Protein AF-A0A0W8C2K3-F1 (afdb_monomer_lite)

Secondary structure (DSSP, 8-state):
-PPTT--------TT-EEEE-SSS-SSS-EEEEEEETTEEEEEEE-----SS---TT--SHHHHHHHH------S-EEEEETTS--EEE-STT-TTEE-STT-TT--EEEETT-S-EEEEESTT-------S-----------------

Sequence (149 aa):
MINPGCSTTRHLEEGFSGMFRNGWNPQATLAEFAVSWGFLWYDISIIPTSPQSGPGNCLSLEDCKKHTGGVGFNTPIQIAPSGCTTITCLVDGCVDAYQYPTDDWKTHACPDTTPNVDVTFCPGGSSVVETPAPTKPKCPRRCTASLRS

Foldseek 3Di:
DAPPPGDDDDDADEADWDWDFDDDDPQEWTWTWHHYDQKIKTAIALQFAEPVGGQPQQDFLVSSCVVHVGGSYDWWKWKDFPPDDIATDHDRPDPLYHSGDPPPPNMDIDGPVGPDIDMDTRPPHPPDPDDDDDDDPPRPPPDDDDDDD

InterPro domains:
  IPR001938 Thaumatin family [PS51367] (72-123)
  IPR001938 Thaumatin family [SM00205] (1-123)
  IPR037176 Osmotin/thaumatin-like superfamily [G3DSA:2.60.110.10] (4-123)
  IPR037176 Osmotin/thaumatin-like superfamily [SSF49870] (56-124)

Organism: Phytophthora nicotianae (NCBI:txid4792)

Radius of gyration: 17.06 Å; chains: 1; bounding box: 47×35×44 Å

pLDDT: mean 85.58, std 19.48, range [33.16, 98.62]

Structure (mmCIF, N/CA/C/O backbone):
data_AF-A0A0W8C2K3-F1
#
_entry.id   AF-A0A0W8C2K3-F1
#
loop_
_atom_site.group_PDB
_atom_site.id
_atom_site.type_symbol
_atom_site.label_atom_id
_atom_site.label_alt_id
_atom_site.label_comp_id
_atom_site.label_asym_id
_atom_site.label_entity_id
_atom_site.label_seq_id
_atom_site.pdbx_PDB_ins_code
_atom_site.Cartn_x
_atom_site.Cartn_y
_atom_site.Cartn_z
_atom_site.occupancy
_atom_site.B_iso_or_equiv
_atom_site.auth_seq_id
_atom_site.auth_comp_id
_atom_site.auth_asym_id
_atom_site.auth_atom_id
_atom_site.pdbx_PDB_model_num
ATOM 1 N N . MET A 1 1 ? -7.022 13.816 -8.070 1.00 66.62 1 MET A N 1
ATOM 2 C CA . MET A 1 1 ? -8.055 12.772 -8.227 1.00 66.62 1 MET A CA 1
ATOM 3 C C . MET A 1 1 ? -8.054 12.285 -9.661 1.00 66.62 1 MET A C 1
ATOM 5 O O . MET A 1 1 ? -7.822 13.091 -10.555 1.00 66.62 1 MET A O 1
ATOM 9 N N . ILE A 1 2 ? -8.271 10.988 -9.854 1.00 82.12 2 ILE A N 1
ATOM 10 C CA . ILE A 1 2 ? -8.447 10.353 -11.162 1.00 82.12 2 ILE A CA 1
ATOM 11 C C . ILE A 1 2 ? -9.957 10.174 -11.348 1.00 82.12 2 ILE A C 1
ATOM 13 O O . ILE A 1 2 ? -10.630 9.743 -10.415 1.00 82.12 2 ILE A O 1
ATOM 17 N N . ASN A 1 3 ? -10.507 10.550 -12.503 1.00 86.38 3 ASN A N 1
ATOM 18 C CA . ASN A 1 3 ? -11.934 10.341 -12.768 1.00 86.38 3 ASN A CA 1
ATOM 19 C C . ASN A 1 3 ? -12.230 8.841 -12.963 1.00 86.38 3 ASN A C 1
ATOM 21 O O . ASN A 1 3 ? -11.344 8.116 -13.420 1.00 86.38 3 ASN A O 1
ATOM 25 N N . PRO A 1 4 ? -13.459 8.366 -12.686 1.00 86.69 4 PRO A N 1
ATOM 26 C CA . PRO A 1 4 ? -13.838 6.980 -12.952 1.00 86.69 4 PRO A CA 1
ATOM 27 C C . PRO A 1 4 ? -13.497 6.552 -14.387 1.00 86.69 4 PRO A C 1
ATOM 29 O O . PRO A 1 4 ? -13.784 7.274 -15.343 1.00 86.69 4 PRO A O 1
ATOM 32 N N . GLY A 1 5 ? -12.854 5.391 -14.534 1.00 87.19 5 GLY A N 1
ATOM 33 C CA . GLY A 1 5 ? -12.410 4.858 -15.828 1.00 87.19 5 GLY A CA 1
ATOM 34 C C . GLY A 1 5 ? -11.167 5.527 -16.433 1.00 87.19 5 GLY A C 1
ATOM 35 O O . GLY A 1 5 ? -10.743 5.134 -17.518 1.00 87.19 5 GLY A O 1
ATOM 36 N N . CYS A 1 6 ? -10.571 6.520 -15.768 1.00 88.88 6 CYS A N 1
ATOM 37 C CA . CYS A 1 6 ? -9.272 7.077 -16.140 1.00 88.88 6 CYS A CA 1
ATOM 38 C C . CYS A 1 6 ? -8.132 6.384 -15.377 1.00 88.88 6 CYS A C 1
ATOM 40 O O . CYS A 1 6 ? -8.342 5.756 -14.342 1.00 88.88 6 CYS A O 1
ATOM 42 N N . SER A 1 7 ? -6.905 6.582 -15.854 1.00 92.06 7 SER A N 1
ATOM 43 C CA . SER A 1 7 ? -5.674 6.187 -15.171 1.00 92.06 7 SER A CA 1
ATOM 44 C C . SER A 1 7 ? -4.671 7.343 -15.148 1.00 92.06 7 SER A C 1
ATOM 46 O O . SER A 1 7 ? -4.811 8.338 -15.863 1.00 92.06 7 SER A O 1
ATOM 48 N N . THR A 1 8 ? -3.656 7.219 -14.298 1.00 93.69 8 THR A N 1
ATOM 49 C CA . THR A 1 8 ? -2.453 8.057 -14.313 1.00 93.69 8 THR A CA 1
ATOM 50 C C . THR A 1 8 ? -1.249 7.168 -14.046 1.00 93.69 8 THR A C 1
ATOM 52 O O . THR A 1 8 ? -1.382 6.140 -13.390 1.00 93.69 8 THR A O 1
ATOM 55 N N . THR A 1 9 ? -0.073 7.601 -14.484 1.00 94.44 9 THR A N 1
ATOM 56 C CA . THR A 1 9 ? 1.191 6.916 -14.195 1.00 94.44 9 THR A CA 1
ATOM 57 C C . THR A 1 9 ? 2.058 7.791 -13.299 1.00 94.44 9 THR A C 1
ATOM 59 O O . THR A 1 9 ? 2.048 9.022 -13.414 1.00 94.44 9 THR A O 1
ATOM 62 N N . ARG A 1 10 ? 2.789 7.154 -12.385 1.00 93.38 10 ARG A N 1
ATOM 63 C CA . ARG A 1 10 ? 3.823 7.763 -11.545 1.00 93.38 10 ARG A CA 1
ATOM 64 C C . ARG A 1 10 ? 5.085 6.919 -11.660 1.00 93.38 10 ARG A C 1
ATOM 66 O O . ARG A 1 10 ? 4.984 5.707 -11.811 1.00 93.38 10 ARG A O 1
ATOM 73 N N . HIS A 1 11 ? 6.240 7.570 -11.609 1.00 94.50 11 HIS A N 1
ATOM 74 C CA . HIS A 1 11 ? 7.524 6.893 -11.477 1.00 94.50 11 HIS A CA 1
ATOM 75 C C . HIS A 1 11 ? 7.926 6.948 -10.003 1.00 94.50 11 HIS A C 1
ATOM 77 O O . HIS A 1 11 ? 7.856 8.025 -9.408 1.00 94.50 11 HIS A O 1
ATOM 83 N N . LEU A 1 12 ? 8.246 5.793 -9.419 1.00 94.56 12 LEU A N 1
ATOM 84 C CA . LEU A 1 12 ? 8.733 5.674 -8.047 1.00 94.56 12 LEU A CA 1
ATOM 85 C C . LEU A 1 12 ? 10.221 5.342 -8.134 1.00 94.56 12 LEU A C 1
ATOM 87 O O . LEU A 1 12 ? 10.582 4.351 -8.762 1.00 94.56 12 LEU A O 1
ATOM 91 N N . GLU A 1 13 ? 11.060 6.191 -7.558 1.00 94.94 13 GLU A N 1
ATOM 92 C CA . GLU A 1 13 ? 12.518 6.036 -7.553 1.00 94.94 13 GLU A CA 1
ATOM 93 C C . GLU A 1 13 ? 12.991 5.546 -6.179 1.00 94.94 13 GLU A C 1
ATOM 95 O O . GLU A 1 13 ? 12.247 5.643 -5.201 1.00 94.94 13 GLU A O 1
ATOM 100 N N . GLU A 1 14 ? 14.230 5.050 -6.097 1.00 96.94 14 GLU A N 1
ATOM 101 C CA . GLU A 1 14 ? 14.876 4.701 -4.824 1.00 96.94 14 GLU A CA 1
ATOM 102 C C . GLU A 1 14 ? 14.738 5.843 -3.804 1.00 96.94 14 GLU A C 1
ATOM 104 O O . GLU A 1 14 ? 14.972 7.015 -4.106 1.00 96.94 14 GLU A O 1
ATOM 109 N N . GLY A 1 15 ? 14.338 5.491 -2.583 1.00 97.19 15 GLY A N 1
ATOM 110 C CA . GLY A 1 15 ? 14.018 6.432 -1.513 1.00 97.19 15 GLY A CA 1
ATOM 111 C C . GLY A 1 15 ? 12.557 6.889 -1.485 1.00 97.19 15 GLY A C 1
ATOM 112 O O . GLY A 1 15 ? 12.168 7.589 -0.548 1.00 97.19 15 GLY A O 1
ATOM 113 N N . PHE A 1 16 ? 11.720 6.501 -2.457 1.00 97.88 16 PHE A N 1
ATOM 114 C CA . PHE A 1 16 ? 10.282 6.750 -2.376 1.00 97.88 16 PHE A CA 1
ATOM 115 C C . PHE A 1 16 ? 9.683 6.035 -1.160 1.00 97.88 16 PHE A C 1
ATOM 117 O O . PHE A 1 16 ? 9.933 4.855 -0.934 1.00 97.88 16 PHE A O 1
ATOM 124 N N . SER A 1 17 ? 8.838 6.739 -0.410 1.00 98.06 17 SER A N 1
ATOM 125 C CA . SER A 1 17 ? 7.989 6.177 0.638 1.00 98.06 17 SER A CA 1
ATOM 126 C C . SER A 1 17 ? 6.700 6.986 0.688 1.00 98.06 17 SER A C 1
ATOM 128 O O . SER A 1 17 ? 6.728 8.213 0.822 1.00 98.06 17 SER A O 1
ATOM 130 N N . GLY A 1 18 ? 5.562 6.323 0.513 1.00 96.69 18 GLY A N 1
ATOM 131 C CA . GLY A 1 18 ? 4.282 7.007 0.473 1.00 96.69 18 GLY A CA 1
ATOM 132 C C . GLY A 1 18 ? 3.125 6.094 0.115 1.00 96.69 18 GLY A C 1
ATOM 133 O O . GLY A 1 18 ? 3.255 4.877 0.046 1.00 96.69 18 GLY A O 1
ATOM 134 N N . MET A 1 19 ? 1.972 6.711 -0.125 1.00 95.69 19 MET A N 1
ATOM 135 C CA . MET A 1 19 ? 0.728 5.985 -0.333 1.00 95.69 19 MET A CA 1
ATOM 136 C C . MET A 1 19 ? -0.149 6.630 -1.407 1.00 95.69 19 MET A C 1
ATOM 138 O O . MET A 1 19 ? -0.073 7.834 -1.676 1.00 95.69 19 MET A O 1
ATOM 142 N N . PHE A 1 20 ? -1.015 5.819 -2.008 1.00 95.31 20 PHE A N 1
ATOM 143 C CA . PHE A 1 20 ? -2.052 6.243 -2.940 1.00 95.31 20 PHE A CA 1
ATOM 144 C C . PHE A 1 20 ? -3.428 5.852 -2.408 1.00 95.31 20 PHE A C 1
ATOM 146 O O . PHE A 1 20 ? -3.632 4.747 -1.916 1.00 95.31 20 PHE A O 1
ATOM 153 N N . ARG A 1 21 ? -4.401 6.756 -2.539 1.00 94.44 21 ARG A N 1
ATOM 154 C CA . ARG A 1 21 ? -5.798 6.509 -2.159 1.00 94.44 21 ARG A CA 1
ATOM 155 C C . ARG A 1 21 ? -6.778 7.196 -3.089 1.00 94.44 21 ARG A C 1
ATOM 157 O O . ARG A 1 21 ? -6.438 8.141 -3.807 1.00 94.44 21 ARG A O 1
ATOM 164 N N . ASN A 1 22 ? -8.027 6.756 -3.004 1.00 91.56 22 ASN A N 1
ATOM 165 C CA . ASN A 1 22 ? -9.142 7.423 -3.646 1.00 91.56 22 ASN A CA 1
ATOM 166 C C . ASN A 1 22 ? -9.649 8.595 -2.787 1.00 91.56 22 ASN A C 1
ATOM 168 O O . ASN A 1 22 ? -10.123 8.410 -1.665 1.00 91.56 22 ASN A O 1
ATOM 172 N N . GLY A 1 23 ? -9.575 9.805 -3.340 1.00 88.19 23 GLY A N 1
ATOM 173 C CA . GLY A 1 23 ? -10.042 11.030 -2.693 1.00 88.19 23 GLY A CA 1
ATOM 174 C C . GLY A 1 23 ? -9.077 11.621 -1.658 1.00 88.19 23 GLY A C 1
ATOM 175 O O . GLY A 1 23 ? -7.930 11.206 -1.509 1.00 88.19 23 GLY A O 1
ATOM 176 N N . TRP A 1 24 ? -9.549 12.660 -0.966 1.00 87.38 24 TRP A N 1
ATOM 177 C CA . TRP A 1 24 ? -8.756 13.422 0.010 1.00 87.38 24 TRP A CA 1
ATOM 178 C C . TRP A 1 24 ? -8.986 12.993 1.460 1.00 87.38 24 TRP A C 1
ATOM 180 O O . TRP A 1 24 ? -8.190 13.362 2.322 1.00 87.38 24 TRP A O 1
ATOM 190 N N . ASN A 1 25 ? -10.041 12.219 1.727 1.00 86.06 25 ASN A N 1
ATOM 191 C CA . ASN A 1 25 ? -10.402 11.800 3.077 1.00 86.06 25 ASN A CA 1
ATOM 192 C C . ASN A 1 25 ? -9.269 10.954 3.693 1.00 86.06 25 ASN A C 1
ATOM 194 O O . ASN A 1 25 ? -8.842 9.991 3.053 1.00 86.06 25 ASN A O 1
ATOM 198 N N . PRO A 1 26 ? -8.770 11.289 4.901 1.00 83.62 26 PRO A N 1
ATOM 199 C CA . PRO A 1 26 ? -7.810 10.447 5.611 1.00 83.62 26 PRO A CA 1
ATOM 200 C C . PRO A 1 26 ? -8.354 9.054 5.947 1.00 83.62 26 PRO A C 1
ATOM 202 O O . PRO A 1 26 ? -7.569 8.122 6.064 1.00 83.62 26 PRO A O 1
ATOM 205 N N . GLN A 1 27 ? -9.677 8.903 6.054 1.00 89.62 27 GLN A N 1
ATOM 206 C CA . GLN A 1 27 ? -10.353 7.614 6.181 1.00 89.62 27 GLN A CA 1
ATOM 207 C C . GLN A 1 27 ? -10.477 6.953 4.812 1.00 89.62 27 GLN A C 1
ATOM 209 O O . GLN A 1 27 ? -11.446 7.188 4.082 1.00 89.62 27 GLN A O 1
ATOM 214 N N . ALA A 1 28 ? -9.467 6.173 4.440 1.00 93.25 28 ALA A N 1
ATOM 215 C CA . ALA A 1 28 ? -9.416 5.532 3.141 1.00 93.25 28 ALA A CA 1
ATOM 216 C C . ALA A 1 28 ? -8.600 4.248 3.161 1.00 93.25 28 ALA A C 1
ATOM 218 O O . ALA A 1 28 ? -7.633 4.145 3.906 1.00 93.25 28 ALA A O 1
ATOM 219 N N . THR A 1 29 ? -8.944 3.340 2.251 1.00 96.88 29 THR A N 1
ATOM 220 C CA . THR A 1 29 ? -8.067 2.229 1.885 1.00 96.88 29 THR A CA 1
ATOM 221 C C . THR A 1 29 ? -6.806 2.812 1.243 1.00 96.88 29 THR A C 1
ATOM 223 O O . THR A 1 29 ? -6.902 3.625 0.313 1.00 96.88 29 THR A O 1
ATOM 226 N N . LEU A 1 30 ? -5.638 2.427 1.742 1.00 97.44 30 LEU A N 1
ATOM 227 C CA . LEU A 1 30 ? -4.340 2.917 1.289 1.00 97.44 30 LEU A CA 1
ATOM 228 C C . LEU A 1 30 ? -3.651 1.832 0.454 1.00 97.44 30 LEU A C 1
ATOM 230 O O . LEU A 1 30 ? -3.647 0.671 0.848 1.00 97.44 30 LEU A O 1
ATOM 234 N N . ALA A 1 31 ? -3.076 2.207 -0.686 1.00 98.19 31 ALA A N 1
ATOM 235 C CA . ALA A 1 31 ? -2.056 1.417 -1.371 1.00 98.19 31 ALA A CA 1
ATOM 236 C C . ALA A 1 31 ? -0.696 2.020 -1.017 1.00 98.19 31 ALA A C 1
ATOM 238 O O . ALA A 1 31 ? -0.404 3.140 -1.450 1.00 98.19 31 ALA A O 1
ATOM 239 N N . GLU A 1 32 ? 0.087 1.331 -0.200 1.00 98.25 32 GLU A N 1
ATOM 240 C CA . GLU A 1 32 ? 1.341 1.846 0.346 1.00 98.25 32 GLU A CA 1
ATOM 241 C C . GLU A 1 32 ? 2.523 1.266 -0.427 1.00 98.25 32 GLU A C 1
ATOM 243 O O . GLU A 1 32 ? 2.490 0.123 -0.883 1.00 98.25 32 GLU A O 1
ATOM 248 N N . PHE A 1 33 ? 3.543 2.094 -0.644 1.00 98.31 33 PHE A N 1
ATOM 249 C CA . PHE A 1 33 ? 4.739 1.722 -1.383 1.00 98.31 33 PHE A CA 1
ATOM 250 C C . PHE A 1 33 ? 5.979 2.334 -0.745 1.00 98.31 33 PHE A C 1
ATOM 252 O O . PHE A 1 33 ? 5.986 3.508 -0.358 1.00 98.31 33 PHE A O 1
ATOM 259 N N . ALA A 1 34 ? 7.066 1.572 -0.751 1.00 98.38 34 ALA A N 1
ATOM 260 C CA . ALA A 1 34 ? 8.402 2.099 -0.538 1.00 98.38 34 ALA A CA 1
ATOM 261 C C . ALA A 1 34 ? 9.384 1.473 -1.530 1.00 98.38 34 ALA A C 1
ATOM 263 O O . ALA A 1 34 ? 9.329 0.276 -1.785 1.00 98.38 34 ALA A O 1
ATOM 264 N N . VAL A 1 35 ? 10.295 2.268 -2.079 1.00 98.31 35 VAL A N 1
ATOM 265 C CA . VAL A 1 35 ? 11.399 1.767 -2.905 1.00 98.31 35 VAL A CA 1
ATOM 266 C C . VAL A 1 35 ? 12.667 1.969 -2.100 1.00 98.31 35 VAL A C 1
ATOM 268 O O . VAL A 1 35 ? 13.054 3.104 -1.823 1.00 98.31 35 VAL A O 1
ATOM 271 N N . SER A 1 36 ? 13.245 0.873 -1.625 1.00 98.12 36 SER A N 1
ATOM 272 C CA . SER A 1 36 ? 14.478 0.930 -0.850 1.00 98.12 36 SER A CA 1
ATOM 273 C C . SER A 1 36 ? 15.239 -0.383 -0.909 1.00 98.12 36 SER A C 1
ATOM 275 O O . SER A 1 36 ? 14.636 -1.460 -0.936 1.00 98.12 36 SER A O 1
ATOM 277 N N . TRP A 1 37 ? 16.567 -0.296 -0.850 1.00 96.88 37 TRP A N 1
ATOM 278 C CA . TRP A 1 37 ? 17.454 -1.457 -0.698 1.00 96.88 37 TRP A CA 1
ATOM 279 C C . TRP A 1 37 ? 17.348 -2.479 -1.840 1.00 96.88 37 TRP A C 1
ATOM 281 O O . TRP A 1 37 ? 17.552 -3.673 -1.621 1.00 96.88 37 TRP A O 1
ATOM 291 N N . GLY A 1 38 ? 17.032 -2.029 -3.058 1.00 97.44 38 GLY A N 1
ATOM 292 C CA . GLY A 1 38 ? 16.837 -2.922 -4.205 1.00 97.44 38 GLY A CA 1
ATOM 293 C C . GLY A 1 38 ? 15.450 -3.573 -4.264 1.00 97.44 38 GLY A C 1
ATOM 294 O O . GLY A 1 38 ? 15.221 -4.474 -5.074 1.00 97.44 38 GLY A O 1
ATOM 295 N N . PHE A 1 39 ? 14.521 -3.143 -3.406 1.00 98.25 39 PHE A N 1
ATOM 296 C CA . PHE A 1 39 ? 13.172 -3.684 -3.328 1.00 98.25 39 PHE A CA 1
ATOM 297 C C . PHE A 1 39 ? 12.109 -2.603 -3.502 1.00 98.25 39 PHE A C 1
ATOM 299 O O . PHE A 1 39 ? 12.186 -1.514 -2.935 1.00 98.25 39 PHE A O 1
ATOM 306 N N . LEU A 1 40 ? 11.059 -2.968 -4.231 1.00 98.12 40 LEU A N 1
ATOM 307 C CA . LEU A 1 40 ? 9.747 -2.350 -4.150 1.00 98.12 40 LEU A CA 1
ATOM 308 C C . LEU A 1 40 ? 8.946 -3.074 -3.061 1.00 98.12 40 LEU A C 1
ATOM 310 O O . LEU A 1 40 ? 8.479 -4.195 -3.266 1.00 98.12 40 LEU A O 1
ATOM 314 N N . TRP A 1 41 ? 8.774 -2.419 -1.924 1.00 98.44 41 TRP A N 1
ATOM 315 C CA . TRP A 1 41 ? 7.874 -2.818 -0.851 1.00 98.44 41 TRP A CA 1
ATOM 316 C C . TRP A 1 41 ? 6.478 -2.287 -1.135 1.00 98.44 41 TRP A C 1
ATOM 318 O O . TRP A 1 41 ? 6.332 -1.148 -1.590 1.00 98.44 41 TRP A O 1
ATOM 328 N N . TYR A 1 42 ? 5.462 -3.104 -0.885 1.00 98.62 42 TYR A N 1
ATOM 329 C CA . TYR A 1 42 ? 4.074 -2.709 -1.070 1.00 98.62 42 TYR A CA 1
ATOM 330 C C . TYR A 1 42 ? 3.141 -3.472 -0.142 1.00 98.62 42 TYR A C 1
ATOM 332 O O . TYR A 1 42 ? 3.363 -4.643 0.173 1.00 98.62 42 TYR A O 1
ATOM 340 N N . ASP A 1 43 ? 2.061 -2.805 0.233 1.00 98.62 43 ASP A N 1
ATOM 341 C CA . ASP A 1 43 ? 0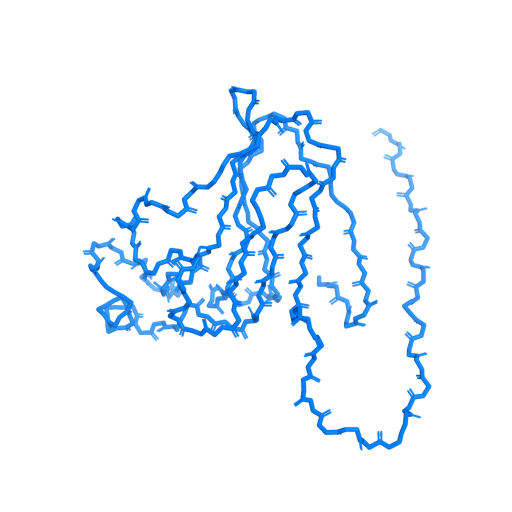.988 -3.363 1.038 1.00 98.62 43 ASP A CA 1
ATOM 342 C C . ASP A 1 43 ? -0.315 -2.580 0.812 1.00 98.62 43 ASP A C 1
ATOM 344 O O . ASP A 1 43 ? -0.358 -1.540 0.142 1.00 98.62 43 ASP A O 1
ATOM 348 N N . ILE A 1 44 ? -1.412 -3.135 1.323 1.00 98.62 44 ILE A N 1
ATOM 349 C CA . ILE A 1 44 ? -2.680 -2.422 1.445 1.00 98.62 44 ILE A CA 1
ATOM 350 C C . ILE A 1 44 ? -2.919 -2.183 2.931 1.00 98.62 44 ILE A C 1
ATOM 352 O O . ILE A 1 44 ? -2.786 -3.104 3.731 1.00 98.62 44 ILE A O 1
ATOM 356 N N . SER A 1 45 ? -3.376 -0.989 3.296 1.00 97.75 45 SER A N 1
ATOM 357 C CA . SER A 1 45 ? -3.747 -0.677 4.673 1.00 97.75 45 SER A CA 1
ATOM 358 C C . SER A 1 45 ? -5.183 -0.189 4.769 1.00 97.75 45 SER A C 1
ATOM 360 O O . SER A 1 45 ? -5.648 0.647 3.989 1.00 97.75 45 SER A O 1
ATOM 362 N N . ILE A 1 46 ? -5.901 -0.758 5.735 1.00 97.38 46 ILE A N 1
ATOM 363 C CA . ILE A 1 46 ? -7.236 -0.329 6.157 1.00 97.38 46 ILE A CA 1
ATOM 364 C C . ILE A 1 46 ? -7.237 0.037 7.638 1.00 97.38 46 ILE A C 1
ATOM 366 O O . ILE A 1 46 ? -8.295 0.027 8.266 1.00 97.38 46 ILE A O 1
ATOM 370 N N . ILE A 1 47 ? -6.063 0.333 8.210 1.00 96.31 47 ILE A N 1
ATOM 371 C CA . ILE A 1 47 ? -5.940 0.701 9.617 1.00 96.31 47 ILE A CA 1
ATOM 372 C C . ILE A 1 47 ? -6.792 1.959 9.860 1.00 96.31 47 ILE A C 1
ATOM 374 O O . ILE A 1 47 ? -6.528 3.014 9.273 1.00 96.31 47 ILE A O 1
ATOM 378 N N . PRO A 1 48 ? -7.821 1.886 10.723 1.00 94.62 48 PRO A N 1
ATOM 379 C CA . PRO A 1 48 ? -8.620 3.046 11.080 1.00 94.62 48 PRO A CA 1
ATOM 380 C C . PRO A 1 48 ? -7.748 4.132 11.707 1.00 94.62 48 PRO A C 1
ATOM 382 O O . PRO A 1 48 ? -6.946 3.875 12.602 1.00 94.62 48 PRO A O 1
ATOM 385 N N . THR A 1 49 ? -7.933 5.361 11.245 1.00 89.44 49 THR A N 1
ATOM 386 C CA . THR A 1 49 ? -7.295 6.556 11.808 1.00 89.44 49 THR A CA 1
ATOM 387 C C . THR A 1 49 ? -8.373 7.593 12.100 1.00 89.44 49 THR A C 1
ATOM 389 O O . THR A 1 49 ? -9.544 7.369 11.824 1.00 89.44 49 THR A O 1
ATOM 392 N N . SER A 1 50 ? -8.033 8.763 12.616 1.00 83.19 50 SER A N 1
ATOM 393 C CA . SER A 1 50 ? -8.925 9.918 12.573 1.00 83.19 50 SER A CA 1
ATOM 394 C C . SER A 1 50 ? -8.105 11.197 12.411 1.00 83.19 50 SER A C 1
ATOM 396 O O . SER A 1 50 ? -6.890 11.181 12.620 1.00 83.19 50 SER A O 1
ATOM 398 N N . PRO A 1 51 ? -8.728 12.331 12.048 1.00 75.38 51 PRO A N 1
ATOM 399 C CA . PRO A 1 51 ? -8.030 13.614 12.067 1.00 75.38 51 PRO A CA 1
ATOM 400 C C . PRO A 1 51 ? -7.468 13.992 13.450 1.00 75.38 51 PRO A C 1
ATOM 402 O O . PRO A 1 51 ? -6.598 14.854 13.528 1.00 75.38 51 PRO A O 1
ATOM 405 N N . GLN A 1 52 ? -7.973 13.388 14.532 1.00 70.69 52 GLN A N 1
ATOM 406 C CA . GLN A 1 52 ? -7.624 13.713 15.916 1.00 70.69 52 GLN A CA 1
ATOM 407 C C . GLN A 1 52 ? -6.738 12.655 16.593 1.00 70.69 52 GLN A C 1
ATOM 409 O O . GLN A 1 52 ? -6.084 12.967 17.586 1.00 70.69 52 GLN A O 1
ATOM 414 N N . SER A 1 53 ? -6.698 11.421 16.084 1.00 75.62 53 SER A N 1
ATOM 415 C CA . SER A 1 53 ? -5.960 10.303 16.676 1.00 75.62 53 SER A CA 1
ATOM 416 C C . SER A 1 53 ? -5.440 9.328 15.617 1.00 75.62 53 SER A C 1
ATOM 418 O O . SER A 1 53 ? -6.154 8.915 14.703 1.00 75.62 53 SER A O 1
ATOM 420 N N . GLY A 1 54 ? -4.172 8.937 15.755 1.00 82.44 54 GLY A N 1
ATOM 421 C CA . GLY A 1 54 ? -3.633 7.773 15.056 1.00 82.44 54 GLY A CA 1
ATOM 422 C C . GLY A 1 54 ? -4.153 6.465 15.669 1.00 82.44 54 GLY A C 1
ATOM 423 O O . GLY A 1 54 ? -4.813 6.493 16.708 1.00 82.44 54 GLY A O 1
ATOM 424 N N . PRO A 1 55 ? -3.823 5.311 15.071 1.00 84.69 55 PRO A N 1
ATOM 425 C CA . PRO A 1 55 ? -4.283 4.013 15.565 1.00 84.69 55 PRO A CA 1
ATOM 426 C C . PRO A 1 55 ? -3.682 3.639 16.931 1.00 84.69 55 PRO A C 1
ATOM 428 O O . PRO A 1 55 ? -4.213 2.777 17.627 1.00 84.69 55 PRO A O 1
ATOM 431 N N . GLY A 1 56 ? -2.595 4.298 17.348 1.00 86.88 56 GLY A N 1
ATOM 432 C CA . GLY A 1 56 ? -1.911 3.975 18.596 1.00 86.88 56 GLY A CA 1
ATOM 433 C C . GLY A 1 56 ? -1.425 2.526 18.578 1.00 86.88 56 GLY A C 1
ATOM 434 O O . GLY A 1 56 ? -0.803 2.105 17.610 1.00 86.88 56 GLY A O 1
ATOM 435 N N . ASN A 1 57 ? -1.743 1.775 19.634 1.00 89.62 57 ASN A N 1
ATOM 436 C CA . ASN A 1 57 ? -1.387 0.360 19.782 1.00 89.62 57 ASN A CA 1
ATOM 437 C C . ASN A 1 57 ? -2.626 -0.551 19.769 1.00 89.62 57 ASN A C 1
ATOM 439 O O . ASN A 1 57 ? -2.648 -1.558 20.475 1.00 89.62 57 ASN A O 1
ATOM 443 N N . CYS A 1 58 ? -3.684 -0.175 19.043 1.00 94.12 58 CYS A N 1
ATOM 444 C CA . CYS A 1 58 ? -4.840 -1.055 18.881 1.00 94.12 58 CYS A CA 1
ATOM 445 C C . CYS A 1 58 ? -4.420 -2.396 18.255 1.00 94.12 58 CYS A C 1
ATOM 447 O O . CYS A 1 58 ? -3.533 -2.438 17.405 1.00 94.12 58 CYS A O 1
ATOM 449 N N . LEU A 1 59 ? -5.040 -3.497 18.683 1.00 95.06 59 LEU A N 1
ATOM 450 C CA . LEU A 1 59 ? -4.571 -4.860 18.361 1.00 95.06 59 LEU A CA 1
ATOM 451 C C . LEU A 1 59 ? -5.499 -5.636 17.414 1.00 95.06 59 LEU A C 1
ATOM 453 O O . LEU A 1 59 ? -5.294 -6.819 17.159 1.00 95.06 59 LEU A O 1
ATOM 457 N N . SER A 1 60 ? -6.559 -4.994 16.927 1.00 96.44 60 SER A N 1
ATOM 458 C CA . SER A 1 60 ? -7.483 -5.555 15.938 1.00 96.44 60 SER A CA 1
ATOM 459 C C . SER A 1 60 ? -8.212 -4.437 15.200 1.00 96.44 60 SER A C 1
ATOM 461 O O . SER A 1 60 ? -8.310 -3.323 15.714 1.00 96.44 60 SER A O 1
ATOM 463 N N . LEU A 1 61 ? -8.800 -4.739 14.039 1.00 96.12 61 LEU A N 1
ATOM 464 C CA . LEU A 1 61 ? -9.606 -3.772 13.288 1.00 96.12 61 LEU A CA 1
ATOM 465 C C . LEU A 1 61 ? -10.722 -3.152 14.137 1.00 96.12 61 LEU A C 1
ATOM 467 O O . LEU A 1 61 ? -10.927 -1.940 14.119 1.00 96.12 61 LEU A O 1
ATOM 471 N N . GLU A 1 62 ? -11.453 -3.984 14.882 1.00 96.31 62 GLU A N 1
ATOM 472 C CA . GLU A 1 62 ? -12.556 -3.533 15.734 1.00 96.31 62 GLU A CA 1
ATOM 473 C C . GLU A 1 62 ? -12.056 -2.611 16.852 1.00 96.31 62 GLU A C 1
ATOM 475 O O . GLU A 1 62 ? -12.660 -1.571 17.119 1.00 96.31 62 GLU A O 1
ATOM 480 N N . ASP A 1 63 ? -10.933 -2.966 17.473 1.00 95.62 63 ASP A N 1
ATOM 481 C CA . ASP A 1 63 ? -10.293 -2.155 18.505 1.00 95.62 63 ASP A CA 1
ATOM 482 C C . ASP A 1 63 ? -9.814 -0.809 17.940 1.00 95.62 63 ASP A C 1
ATOM 484 O O . ASP A 1 63 ? -10.113 0.243 18.500 1.00 95.62 63 ASP A O 1
ATOM 488 N N . CYS A 1 64 ? -9.192 -0.805 16.758 1.00 95.56 64 CYS A N 1
ATOM 489 C CA . CYS A 1 64 ? -8.773 0.425 16.091 1.00 95.56 64 CYS A CA 1
ATOM 490 C C . CYS A 1 64 ? -9.963 1.326 15.732 1.00 95.56 64 CYS A C 1
ATOM 492 O O . CYS A 1 64 ? -9.885 2.543 15.911 1.00 95.56 64 CYS A O 1
ATOM 494 N N . LYS A 1 65 ? -11.091 0.758 15.281 1.00 94.56 65 LYS A N 1
ATOM 495 C CA . LYS A 1 65 ? -12.328 1.521 15.025 1.00 94.56 65 LYS A CA 1
ATOM 496 C C . LYS A 1 65 ? -12.871 2.147 16.305 1.00 94.56 65 LYS A C 1
ATOM 498 O O . LYS A 1 65 ? -13.221 3.324 16.302 1.00 94.56 65 LYS A O 1
ATOM 503 N N . LYS A 1 66 ? -12.901 1.398 17.412 1.00 93.81 66 LYS A N 1
ATOM 504 C CA . LYS A 1 66 ? -13.334 1.914 18.722 1.00 93.81 66 LYS A CA 1
ATOM 505 C C . LYS A 1 66 ? -12.399 3.003 19.246 1.00 93.81 66 LYS A C 1
ATOM 507 O O . LYS A 1 66 ? -12.878 4.013 19.752 1.00 93.81 66 LYS A O 1
ATOM 512 N N . HIS A 1 67 ? -11.089 2.808 19.115 1.00 92.44 67 HIS A N 1
ATOM 513 C CA . HIS A 1 67 ? -10.073 3.728 19.620 1.00 92.44 67 HIS A CA 1
ATOM 514 C C . HIS A 1 67 ? -10.042 5.049 18.845 1.00 92.44 67 HIS A C 1
ATOM 516 O O . HIS A 1 67 ? -9.940 6.123 19.436 1.00 92.44 67 HIS A O 1
ATOM 522 N N . THR A 1 68 ? -10.138 4.977 17.518 1.00 92.75 68 THR A N 1
ATOM 523 C CA . THR A 1 68 ? -9.995 6.153 16.648 1.00 92.75 68 THR A CA 1
ATOM 524 C C . THR A 1 68 ? -11.323 6.812 16.290 1.00 92.75 68 THR A C 1
ATOM 526 O O . THR A 1 68 ? -11.339 7.988 15.939 1.00 92.75 68 THR A O 1
ATOM 529 N N . GLY A 1 69 ? -12.436 6.074 16.342 1.00 91.75 69 GLY A N 1
ATOM 530 C CA . GLY A 1 69 ? -13.710 6.485 15.743 1.00 91.75 69 GLY A CA 1
ATOM 531 C C . GLY A 1 69 ? -13.698 6.473 14.207 1.00 91.75 69 GLY A C 1
ATOM 532 O O . GLY A 1 69 ? -14.664 6.914 13.583 1.00 91.75 69 GLY A O 1
ATOM 533 N N . GLY A 1 70 ? -12.606 6.004 13.595 1.00 91.19 70 GLY A N 1
ATOM 534 C CA . GLY A 1 70 ? -12.428 5.891 12.155 1.00 91.19 70 GLY A CA 1
ATOM 535 C C . GLY A 1 70 ? -13.031 4.625 11.559 1.00 91.19 70 GLY A C 1
ATOM 536 O O . GLY A 1 70 ? -13.507 3.737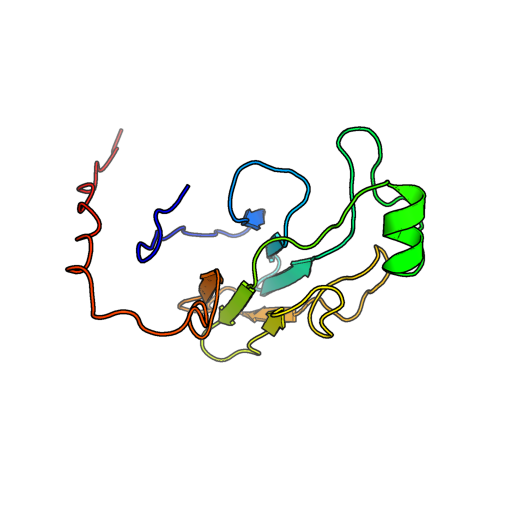 12.264 1.00 91.19 70 GLY A O 1
ATOM 537 N N . VAL A 1 71 ? -12.966 4.526 10.230 1.00 89.00 71 VAL A N 1
ATOM 538 C CA . VAL A 1 71 ? -13.444 3.351 9.474 1.00 89.00 71 VAL A CA 1
ATOM 539 C C . VAL A 1 71 ? -12.322 2.606 8.761 1.00 89.00 71 VAL A C 1
ATOM 541 O O . VAL A 1 71 ? -12.406 1.389 8.639 1.00 89.00 71 VAL A O 1
ATOM 544 N N . GLY A 1 72 ? -11.276 3.309 8.311 1.00 90.31 72 GLY A N 1
ATOM 545 C CA . GLY A 1 72 ? -10.116 2.720 7.631 1.00 90.31 72 GLY A CA 1
ATOM 546 C C . GLY A 1 72 ? -10.353 2.259 6.184 1.00 90.31 72 GLY A C 1
ATOM 547 O O . GLY A 1 72 ? -9.503 2.487 5.338 1.00 90.31 72 GLY A O 1
ATOM 548 N N . PHE A 1 73 ? -11.515 1.697 5.846 1.00 95.44 73 PHE A N 1
ATOM 549 C CA . PHE A 1 73 ? -11.842 1.254 4.482 1.00 95.44 73 PHE A CA 1
ATOM 550 C C . PHE A 1 73 ? -12.807 2.217 3.771 1.00 95.44 73 PHE A C 1
ATOM 552 O O . PHE A 1 73 ? -13.775 2.689 4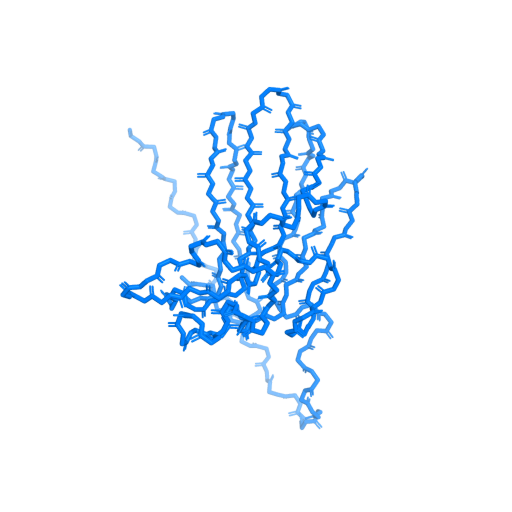.370 1.00 95.44 73 PHE A O 1
ATOM 559 N N . ASN A 1 74 ? -12.590 2.484 2.476 1.00 94.06 74 ASN A N 1
ATOM 560 C CA . ASN A 1 74 ? -13.562 3.229 1.656 1.00 94.06 74 ASN A CA 1
ATOM 561 C C . ASN A 1 74 ? -13.737 2.705 0.222 1.00 94.06 74 ASN A C 1
ATOM 563 O O . ASN A 1 74 ? -14.847 2.702 -0.301 1.00 94.06 74 ASN A O 1
ATOM 567 N N . THR A 1 75 ? -12.655 2.287 -0.428 1.00 95.44 75 THR A N 1
ATOM 568 C CA . THR A 1 75 ? -12.626 1.916 -1.843 1.00 95.44 75 THR A CA 1
ATOM 569 C C . THR A 1 75 ? -11.915 0.575 -1.961 1.00 95.44 75 THR A C 1
ATOM 571 O O . THR A 1 75 ? -10.812 0.447 -1.430 1.00 95.44 75 THR A O 1
ATOM 574 N N . PRO A 1 76 ? -12.495 -0.416 -2.654 1.00 96.94 76 PRO A N 1
ATOM 575 C CA . PRO A 1 76 ? -11.790 -1.645 -2.994 1.00 96.94 76 PRO A CA 1
ATOM 576 C C . PRO A 1 76 ? -10.506 -1.352 -3.781 1.00 96.94 76 PRO A C 1
ATOM 578 O O . PRO A 1 76 ? -10.534 -0.535 -4.703 1.00 96.94 76 PRO A O 1
ATOM 581 N N . ILE A 1 77 ? -9.397 -2.010 -3.452 1.00 97.81 77 ILE A N 1
ATOM 582 C CA . ILE A 1 77 ? -8.103 -1.824 -4.127 1.00 97.81 77 ILE A CA 1
ATOM 583 C C . ILE A 1 77 ? -7.499 -3.178 -4.491 1.00 97.81 77 ILE A C 1
ATOM 585 O O . ILE A 1 77 ? -7.627 -4.148 -3.747 1.00 97.81 77 ILE A O 1
ATOM 589 N N . GLN A 1 78 ? -6.811 -3.224 -5.628 1.00 98.50 78 GLN A N 1
ATOM 590 C CA . GLN A 1 78 ? -5.868 -4.280 -5.982 1.00 98.50 78 GLN A CA 1
ATOM 591 C C . GLN A 1 78 ? -4.518 -3.661 -6.349 1.00 98.50 78 GLN A C 1
ATOM 593 O O . GLN A 1 78 ? -4.486 -2.666 -7.076 1.00 98.50 78 GLN A O 1
ATOM 598 N N . ILE A 1 79 ? -3.431 -4.270 -5.877 1.00 98.62 79 ILE A N 1
ATOM 599 C CA . ILE A 1 79 ? -2.058 -3.977 -6.299 1.00 98.62 79 ILE A CA 1
ATOM 600 C C . ILE A 1 79 ? -1.531 -5.214 -7.023 1.00 98.62 79 ILE A C 1
ATOM 602 O O . ILE A 1 79 ? -1.469 -6.294 -6.437 1.00 98.62 79 ILE A O 1
ATOM 606 N N . ALA A 1 80 ? -1.170 -5.059 -8.296 1.00 98.19 80 ALA A N 1
ATOM 607 C CA . ALA A 1 80 ? -0.690 -6.136 -9.155 1.00 98.19 80 ALA A CA 1
ATOM 608 C C . ALA A 1 80 ? 0.666 -5.760 -9.786 1.00 98.19 80 ALA A C 1
ATOM 610 O O . ALA A 1 80 ? 0.705 -5.168 -10.870 1.00 98.19 80 ALA A O 1
ATOM 611 N N . PRO A 1 81 ? 1.793 -6.055 -9.116 1.00 97.69 81 PRO A N 1
ATOM 612 C CA . PRO A 1 81 ? 3.120 -5.929 -9.708 1.00 97.69 81 PRO A CA 1
ATOM 613 C C . PRO A 1 81 ? 3.381 -7.053 -10.719 1.00 97.69 81 PRO A C 1
ATOM 615 O O . PRO A 1 81 ? 3.055 -8.217 -10.475 1.00 97.69 81 PRO A O 1
ATOM 618 N N . SER A 1 82 ? 4.026 -6.733 -11.840 1.00 94.75 82 SER A N 1
ATOM 619 C CA . SER A 1 82 ? 4.413 -7.736 -12.839 1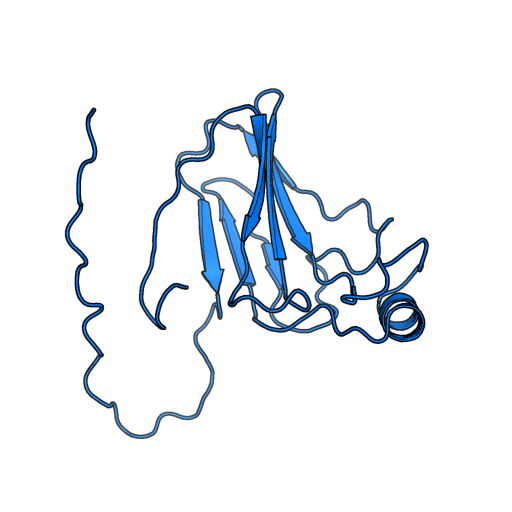.00 94.75 82 SER A CA 1
ATOM 620 C C . SER A 1 82 ? 5.413 -8.744 -12.275 1.00 94.75 82 SER A C 1
ATOM 622 O O . SER A 1 82 ? 6.540 -8.391 -11.942 1.00 94.75 82 SER A O 1
ATOM 624 N N . GLY A 1 83 ? 5.019 -10.019 -12.233 1.00 95.19 83 GLY A N 1
ATOM 625 C CA . GLY A 1 83 ? 5.890 -11.115 -11.795 1.00 95.19 83 GLY A CA 1
ATOM 626 C C . GLY A 1 83 ? 5.985 -11.300 -10.278 1.00 95.19 83 GLY A C 1
ATOM 627 O O . GLY A 1 83 ? 6.785 -12.121 -9.835 1.00 95.19 83 GLY A O 1
ATOM 628 N N . CYS A 1 84 ? 5.163 -10.599 -9.492 1.00 97.44 84 CYS A N 1
ATOM 629 C CA . CYS A 1 84 ? 5.064 -10.788 -8.045 1.00 97.44 84 CYS A CA 1
ATOM 630 C C . CYS A 1 84 ? 3.633 -11.092 -7.590 1.00 97.44 84 CYS A C 1
ATOM 632 O O . CYS A 1 84 ? 2.691 -11.135 -8.384 1.00 97.44 84 CYS A O 1
ATOM 634 N N . THR A 1 85 ? 3.472 -11.278 -6.280 1.00 98.12 85 THR A N 1
ATOM 635 C CA . THR A 1 85 ? 2.177 -11.467 -5.629 1.00 98.12 85 THR A CA 1
ATOM 636 C C . THR A 1 85 ? 1.238 -10.292 -5.896 1.00 98.12 85 THR A C 1
ATOM 638 O O . THR A 1 85 ? 1.552 -9.137 -5.635 1.00 98.12 85 THR A O 1
ATOM 641 N N . THR A 1 86 ? 0.046 -10.599 -6.400 1.00 98.44 86 THR A N 1
ATOM 642 C CA . THR A 1 86 ? -1.060 -9.639 -6.443 1.00 98.44 86 THR A CA 1
ATOM 643 C C . THR A 1 86 ? -1.799 -9.676 -5.114 1.00 98.44 86 THR A C 1
ATOM 645 O O . THR A 1 86 ? -2.163 -10.761 -4.664 1.00 98.44 86 THR A O 1
ATOM 648 N N . ILE A 1 87 ? -2.065 -8.510 -4.529 1.00 98.56 87 ILE A N 1
ATOM 649 C CA . ILE A 1 87 ? -2.847 -8.372 -3.294 1.00 98.56 87 ILE A CA 1
ATOM 650 C C . ILE A 1 87 ? -4.121 -7.580 -3.538 1.00 98.56 87 ILE A C 1
ATOM 652 O O . ILE A 1 87 ? -4.139 -6.633 -4.330 1.00 98.56 87 ILE A O 1
ATOM 656 N N . THR A 1 88 ? -5.213 -7.994 -2.899 1.00 98.31 88 THR A N 1
ATOM 657 C CA . THR A 1 88 ? -6.551 -7.468 -3.172 1.00 98.31 88 THR A CA 1
ATOM 658 C C . THR A 1 88 ? -7.361 -7.282 -1.892 1.00 98.31 88 THR A C 1
ATOM 660 O O . THR A 1 88 ? -7.642 -8.220 -1.153 1.00 98.31 88 THR A O 1
ATOM 663 N N . CYS A 1 89 ? -7.866 -6.068 -1.690 1.00 98.12 89 CYS A N 1
ATOM 664 C CA . CYS A 1 89 ? -8.805 -5.752 -0.626 1.00 98.12 89 CYS A CA 1
ATOM 665 C C . CYS A 1 89 ? -10.139 -5.289 -1.210 1.00 98.12 89 CYS A C 1
ATOM 667 O O . CYS A 1 89 ? -10.277 -4.146 -1.648 1.00 98.12 89 CYS A O 1
ATOM 669 N N . LEU A 1 90 ? -11.131 -6.184 -1.229 1.00 97.06 90 LEU A N 1
ATOM 670 C CA . LEU A 1 90 ? -12.456 -5.887 -1.790 1.00 97.06 90 LEU A CA 1
ATOM 671 C C . LEU A 1 90 ? -13.464 -5.377 -0.763 1.00 97.06 90 LEU A C 1
ATOM 673 O O . LEU A 1 90 ? -14.455 -4.750 -1.132 1.00 97.06 90 LEU A O 1
ATOM 677 N N . VAL A 1 91 ? -13.223 -5.667 0.510 1.00 96.44 91 VAL A N 1
ATOM 678 C CA . VAL A 1 91 ? -14.140 -5.394 1.613 1.00 96.44 91 VAL A CA 1
ATOM 679 C C . VAL A 1 91 ? -13.354 -4.980 2.848 1.00 96.44 91 VAL A C 1
ATOM 681 O O . VAL A 1 91 ? -12.185 -5.328 3.005 1.00 96.44 91 VAL A O 1
ATOM 684 N N . ASP A 1 92 ? -14.021 -4.259 3.737 1.00 96.75 92 ASP A N 1
ATOM 685 C CA . ASP A 1 92 ? -13.525 -3.966 5.077 1.00 96.75 92 ASP A CA 1
ATOM 686 C C . ASP A 1 92 ? -13.215 -5.274 5.834 1.00 96.75 92 ASP A C 1
ATOM 688 O O . ASP A 1 92 ? -14.010 -6.215 5.809 1.00 96.75 92 ASP A O 1
ATOM 692 N N . GLY A 1 93 ? -12.039 -5.358 6.461 1.00 96.75 93 GLY A N 1
ATOM 693 C CA . GLY A 1 93 ? -11.537 -6.588 7.091 1.00 96.75 93 GLY A CA 1
ATOM 694 C C . GLY A 1 93 ? -10.951 -7.635 6.132 1.00 96.75 93 GLY A C 1
ATOM 695 O O . GLY A 1 93 ? -10.826 -8.800 6.509 1.00 96.75 93 GLY A O 1
ATOM 696 N N . CYS A 1 94 ? -10.593 -7.257 4.901 1.00 97.50 94 CYS A N 1
ATOM 697 C CA . CYS A 1 94 ? -9.922 -8.145 3.948 1.00 97.50 94 CYS A CA 1
ATOM 698 C C . CYS A 1 94 ? -8.608 -8.736 4.506 1.00 97.50 94 CYS A C 1
ATOM 700 O O . CYS A 1 94 ? -7.891 -8.116 5.296 1.00 97.50 94 CYS A O 1
ATOM 702 N N . VAL A 1 95 ? -8.278 -9.953 4.068 1.00 96.88 95 VAL A N 1
ATOM 703 C CA . VAL A 1 95 ? -7.113 -10.703 4.568 1.00 96.88 95 VAL A CA 1
ATOM 704 C C . VAL A 1 95 ? -5.775 -10.139 4.088 1.00 96.88 95 VAL A C 1
ATOM 706 O O . VAL A 1 95 ? -4.786 -10.276 4.800 1.00 96.88 95 VAL A O 1
ATOM 709 N N . ASP A 1 96 ? -5.749 -9.464 2.941 1.00 98.00 96 ASP A N 1
ATOM 710 C CA . ASP A 1 96 ? -4.512 -8.959 2.331 1.00 98.00 96 ASP A CA 1
ATOM 711 C C . ASP A 1 96 ? -4.067 -7.596 2.883 1.00 98.00 96 ASP A C 1
ATOM 713 O O . ASP A 1 96 ? -2.965 -7.153 2.580 1.00 98.00 96 ASP A O 1
ATOM 717 N N . ALA A 1 97 ? -4.904 -6.909 3.669 1.00 98.12 97 ALA A N 1
ATOM 718 C CA . ALA A 1 97 ? -4.572 -5.586 4.190 1.00 98.12 97 ALA A CA 1
ATOM 719 C C . ALA A 1 97 ? -4.132 -5.610 5.655 1.00 98.12 97 ALA A C 1
ATOM 721 O O . ALA A 1 97 ? -4.610 -6.440 6.438 1.00 98.12 97 ALA A O 1
ATOM 722 N N . TYR A 1 98 ? -3.296 -4.637 6.022 1.00 98.25 98 TYR A N 1
ATOM 723 C CA . TYR A 1 98 ? -3.053 -4.226 7.400 1.00 98.25 98 TYR A CA 1
ATOM 724 C C . TYR A 1 98 ? -4.366 -3.790 8.047 1.00 98.25 98 TYR A C 1
ATOM 726 O O . TYR A 1 98 ? -5.022 -2.847 7.593 1.00 98.25 98 TYR A O 1
ATOM 734 N N . GLN A 1 99 ? -4.746 -4.480 9.120 1.00 97.25 99 GLN A N 1
ATOM 735 C CA . GLN A 1 99 ? -5.963 -4.181 9.877 1.00 97.25 99 GLN A CA 1
ATOM 736 C C . GLN A 1 99 ? -5.692 -3.407 11.173 1.00 97.25 99 GLN A C 1
ATOM 738 O O . GLN A 1 99 ? -6.582 -2.737 11.701 1.00 97.25 99 GLN A O 1
ATOM 743 N N . TYR A 1 100 ? -4.465 -3.499 11.679 1.00 96.19 100 TYR A N 1
ATOM 744 C CA . TYR A 1 100 ? -3.955 -2.821 12.868 1.00 96.19 100 TYR A CA 1
ATOM 745 C C . TYR A 1 100 ? -2.423 -2.650 12.750 1.00 96.19 100 TYR A C 1
ATOM 747 O O . TYR A 1 100 ? -1.815 -3.289 11.891 1.00 96.19 100 TYR A O 1
ATOM 755 N N . PRO A 1 101 ? -1.774 -1.795 13.567 1.00 94.81 101 PRO A N 1
ATOM 756 C CA . PRO A 1 101 ? -0.370 -1.412 13.364 1.00 94.81 101 PRO A CA 1
ATOM 757 C C . PRO A 1 101 ? 0.661 -2.542 13.419 1.00 94.81 101 PRO A C 1
ATOM 759 O O . PRO A 1 101 ? 1.663 -2.462 12.726 1.00 94.81 101 PRO A O 1
ATOM 762 N N . THR A 1 102 ? 0.430 -3.577 14.226 1.00 94.56 102 THR A N 1
ATOM 763 C CA . THR A 1 102 ? 1.357 -4.714 14.395 1.00 94.56 102 THR A CA 1
ATOM 764 C C . THR A 1 102 ? 0.899 -5.957 13.627 1.00 94.56 102 THR A C 1
ATOM 766 O O . THR A 1 102 ? 1.108 -7.092 14.060 1.00 94.56 102 THR A O 1
ATOM 769 N N . ASP A 1 103 ? 0.180 -5.764 12.523 1.00 93.31 103 ASP A N 1
ATOM 770 C CA . ASP A 1 103 ? -0.267 -6.827 11.618 1.00 93.31 103 ASP A CA 1
ATOM 771 C C . ASP A 1 103 ? 0.865 -7.188 10.630 1.00 93.31 103 ASP A C 1
ATOM 773 O O . ASP A 1 103 ? 0.709 -7.125 9.419 1.00 93.31 103 ASP A O 1
ATOM 777 N N . ASP A 1 104 ? 2.058 -7.493 11.153 1.00 90.56 104 ASP A N 1
ATOM 778 C CA . ASP A 1 104 ? 3.363 -7.359 10.467 1.00 90.56 104 ASP A CA 1
ATOM 779 C C . ASP A 1 104 ? 3.623 -8.289 9.260 1.00 90.56 104 ASP A C 1
ATOM 781 O O . ASP A 1 104 ? 4.711 -8.290 8.688 1.00 90.56 104 ASP A O 1
ATOM 785 N N . TRP A 1 105 ? 2.652 -9.100 8.853 1.00 93.38 105 TRP A N 1
ATOM 786 C CA . TRP A 1 105 ? 2.798 -10.113 7.802 1.00 93.38 105 TRP A CA 1
ATOM 787 C C . TRP A 1 105 ? 2.175 -9.710 6.457 1.00 93.38 105 TRP A C 1
ATOM 789 O O . TRP A 1 105 ? 2.105 -10.540 5.550 1.00 93.38 105 TRP A O 1
ATOM 799 N N . LYS A 1 106 ? 1.723 -8.458 6.315 1.00 96.38 106 LYS A N 1
ATOM 800 C CA . LYS A 1 106 ? 1.050 -7.953 5.100 1.00 96.38 106 LYS A CA 1
ATOM 801 C C . LYS A 1 106 ? 1.973 -7.256 4.116 1.00 96.38 106 LYS A C 1
ATOM 803 O O . LYS A 1 106 ? 1.570 -7.020 2.982 1.00 96.38 106 LYS A O 1
ATOM 808 N N . THR A 1 107 ? 3.188 -6.907 4.527 1.00 97.44 107 THR A N 1
ATOM 809 C CA . THR A 1 107 ? 4.155 -6.310 3.609 1.00 97.44 107 THR A CA 1
ATOM 810 C C . THR A 1 107 ? 4.654 -7.345 2.619 1.00 97.44 107 THR A C 1
ATOM 812 O O . THR A 1 107 ? 5.179 -8.398 2.987 1.00 97.44 107 THR A O 1
ATOM 815 N N . HIS A 1 108 ? 4.553 -7.000 1.344 1.00 98.19 108 HIS A N 1
ATOM 816 C CA . HIS A 1 108 ? 5.118 -7.759 0.248 1.00 98.19 108 HIS A CA 1
ATOM 817 C C . HIS A 1 108 ? 6.297 -7.011 -0.370 1.00 98.19 108 HIS A C 1
ATOM 819 O O . HIS A 1 108 ? 6.452 -5.799 -0.221 1.00 98.19 108 HIS A O 1
ATOM 825 N N . ALA A 1 109 ? 7.138 -7.757 -1.081 1.00 98.00 109 ALA A N 1
ATOM 826 C CA . ALA A 1 109 ? 8.294 -7.213 -1.768 1.00 98.00 109 ALA A CA 1
ATOM 827 C C . ALA A 1 109 ? 8.386 -7.752 -3.195 1.00 98.00 109 ALA A C 1
ATOM 829 O O . ALA A 1 109 ? 8.047 -8.903 -3.480 1.00 98.00 109 ALA A O 1
ATOM 830 N N . CYS A 1 110 ? 8.885 -6.899 -4.073 1.00 98.00 110 CYS A N 1
ATOM 831 C CA . CYS A 1 110 ? 9.346 -7.204 -5.415 1.00 98.00 110 CYS A CA 1
ATOM 832 C C . CYS A 1 110 ? 10.757 -6.643 -5.598 1.00 98.00 110 CYS A C 1
ATOM 834 O O . CYS A 1 110 ? 11.125 -5.711 -4.883 1.00 98.00 110 CYS A O 1
ATOM 836 N N . PRO A 1 111 ? 11.532 -7.110 -6.589 1.00 97.94 111 PRO A N 1
ATOM 837 C CA . PRO A 1 111 ? 12.698 -6.362 -7.052 1.00 97.94 111 PRO A CA 1
ATOM 838 C C . PRO A 1 111 ? 12.299 -4.931 -7.452 1.00 97.94 111 PRO A C 1
ATOM 840 O O . PRO A 1 111 ? 11.268 -4.739 -8.098 1.00 97.94 111 PRO A O 1
ATOM 843 N N . ASP A 1 112 ? 13.106 -3.927 -7.121 1.00 96.00 112 ASP A N 1
ATOM 844 C CA . ASP A 1 112 ? 12.896 -2.536 -7.573 1.00 96.00 112 ASP A CA 1
ATOM 845 C C . ASP A 1 112 ? 12.957 -2.379 -9.108 1.00 96.00 112 ASP A C 1
ATOM 847 O O . ASP A 1 112 ? 12.391 -1.451 -9.678 1.00 96.00 112 ASP A O 1
ATOM 851 N N . THR A 1 113 ? 13.560 -3.351 -9.793 1.00 95.50 113 THR A N 1
ATOM 852 C CA . THR A 1 113 ? 13.566 -3.511 -11.257 1.00 95.50 113 THR A CA 1
ATOM 853 C C . THR A 1 113 ? 12.232 -3.990 -11.849 1.00 95.50 113 THR A C 1
ATOM 855 O O . THR A 1 113 ? 12.147 -4.230 -13.057 1.00 95.50 113 THR A O 1
ATOM 858 N N . THR A 1 114 ? 11.180 -4.134 -11.036 1.00 95.69 114 THR A N 1
ATOM 859 C CA . THR A 1 114 ? 9.838 -4.521 -11.499 1.00 95.69 114 THR A CA 1
ATOM 860 C C . THR A 1 114 ? 9.330 -3.539 -12.562 1.00 95.69 114 THR A C 1
ATOM 862 O O . THR A 1 114 ? 9.218 -2.344 -12.289 1.00 95.69 114 THR A O 1
ATOM 865 N N . PRO A 1 115 ? 8.982 -4.007 -13.777 1.00 90.62 115 PRO A N 1
ATOM 866 C CA . PRO A 1 115 ? 8.749 -3.120 -14.918 1.00 90.62 115 PRO A CA 1
ATOM 867 C C . PRO A 1 115 ? 7.467 -2.288 -14.802 1.00 90.62 115 PRO A C 1
ATOM 869 O O . PRO A 1 115 ? 7.402 -1.178 -15.331 1.00 90.62 115 PRO A O 1
ATOM 872 N N . ASN A 1 116 ? 6.435 -2.816 -14.142 1.00 93.25 116 ASN A N 1
ATOM 873 C CA . ASN A 1 116 ? 5.174 -2.119 -13.925 1.00 93.25 116 ASN A CA 1
ATOM 874 C C . ASN A 1 116 ? 4.439 -2.662 -12.697 1.00 93.25 116 ASN A C 1
ATOM 876 O O . ASN A 1 116 ? 4.538 -3.843 -12.356 1.00 93.25 116 ASN A O 1
ATOM 880 N N . VAL A 1 117 ? 3.664 -1.774 -12.080 1.00 97.50 117 VAL A N 1
ATOM 881 C CA . VAL A 1 117 ? 2.765 -2.066 -10.965 1.00 97.50 117 VAL A CA 1
ATOM 882 C C . VAL A 1 117 ? 1.439 -1.388 -11.249 1.00 97.50 117 VAL A C 1
ATOM 884 O O . VAL A 1 117 ? 1.389 -0.163 -11.379 1.00 97.50 117 VAL A O 1
ATOM 887 N N . ASP A 1 118 ? 0.373 -2.174 -11.332 1.00 97.12 118 ASP A N 1
ATOM 888 C CA . ASP A 1 118 ? -0.969 -1.642 -11.529 1.00 97.12 118 ASP A CA 1
ATOM 889 C C . ASP A 1 118 ? -1.696 -1.535 -10.188 1.00 97.12 118 ASP A C 1
ATOM 891 O O . ASP A 1 118 ? -1.866 -2.521 -9.470 1.00 97.12 118 ASP A O 1
ATOM 895 N N . VAL A 1 119 ? -2.148 -0.322 -9.856 1.00 97.06 119 VAL A N 1
ATOM 896 C CA . VAL A 1 119 ? -3.044 -0.066 -8.722 1.00 97.06 119 VAL A CA 1
ATOM 897 C C . VAL A 1 119 ? -4.432 0.213 -9.268 1.00 97.06 119 VAL A C 1
ATOM 899 O O . VAL A 1 119 ? -4.670 1.241 -9.907 1.00 97.06 119 VAL A O 1
ATOM 902 N N . THR A 1 120 ? -5.358 -0.702 -9.006 1.00 96.62 120 THR A N 1
ATOM 903 C CA . THR A 1 120 ? -6.736 -0.601 -9.487 1.00 96.62 120 THR A CA 1
ATOM 904 C C . THR A 1 120 ? -7.664 -0.276 -8.331 1.00 96.62 120 THR A C 1
ATOM 906 O O . THR A 1 120 ? -7.796 -1.060 -7.395 1.00 96.62 120 THR A O 1
ATOM 909 N N . PHE A 1 121 ? -8.345 0.866 -8.416 1.00 95.38 121 PHE A N 1
ATOM 910 C CA . PHE A 1 121 ? -9.468 1.200 -7.541 1.00 95.38 121 PHE A CA 1
ATOM 911 C C . PHE A 1 121 ? -10.753 0.592 -8.112 1.00 95.38 121 PHE A C 1
ATOM 913 O O . PHE A 1 121 ? -11.030 0.750 -9.301 1.00 95.38 121 PHE A O 1
ATOM 920 N N . CYS A 1 122 ? -11.543 -0.073 -7.269 1.00 94.50 122 CYS A N 1
ATOM 921 C CA . CYS A 1 122 ? -12.721 -0.853 -7.659 1.00 94.50 122 CYS A CA 1
ATOM 922 C C . CYS A 1 122 ? -12.415 -1.971 -8.689 1.00 94.50 122 CYS A C 1
ATOM 924 O O . CYS A 1 122 ? -13.039 -2.001 -9.757 1.00 94.50 122 CYS A O 1
ATOM 926 N N . PRO A 1 123 ? -11.468 -2.892 -8.405 1.00 93.31 123 PRO A N 1
ATOM 927 C CA . PRO A 1 123 ? -11.181 -4.026 -9.287 1.00 93.31 123 PRO A CA 1
ATOM 928 C C . PRO A 1 123 ? -12.419 -4.927 -9.448 1.00 93.31 123 PRO A C 1
ATOM 930 O O . PRO A 1 123 ? -13.209 -5.086 -8.521 1.00 93.31 123 PRO A O 1
ATOM 933 N N . GLY A 1 124 ? -12.605 -5.497 -10.643 1.00 81.94 124 GLY A N 1
ATOM 934 C CA . GLY A 1 124 ? -13.796 -6.291 -10.994 1.00 81.94 124 GLY A CA 1
ATOM 935 C C . GLY A 1 124 ? -15.006 -5.470 -11.462 1.00 81.94 124 GLY A C 1
ATOM 936 O O . GLY A 1 124 ? -15.984 -6.047 -11.928 1.00 81.94 124 GLY A O 1
ATOM 937 N N . GLY A 1 125 ? -14.917 -4.136 -11.415 1.00 68.12 125 GLY A N 1
ATOM 938 C CA . GLY A 1 125 ? -16.021 -3.236 -11.739 1.00 68.12 125 GLY A CA 1
ATOM 939 C C . GLY A 1 125 ? -16.986 -3.077 -10.564 1.00 68.12 125 GLY A C 1
ATOM 940 O O . GLY A 1 125 ? -17.152 -3.962 -9.729 1.00 68.12 125 GLY A O 1
ATOM 941 N N . SER A 1 126 ? -17.630 -1.916 -10.464 1.00 56.50 126 SER A N 1
ATOM 942 C CA . SER A 1 126 ? -18.731 -1.746 -9.520 1.00 56.50 126 SER A CA 1
ATOM 943 C C . SER A 1 126 ? -19.898 -2.602 -10.006 1.00 56.50 126 SER A C 1
ATOM 945 O O . SER A 1 126 ? -20.493 -2.275 -11.028 1.00 56.50 126 SER A O 1
ATOM 947 N N . SER A 1 127 ? -20.233 -3.677 -9.293 1.00 47.25 127 SER A N 1
ATOM 948 C CA . SER A 1 127 ? -21.466 -4.447 -9.495 1.00 47.25 127 SER A CA 1
ATOM 949 C C . SER A 1 127 ? -22.690 -3.602 -9.119 1.00 47.25 127 SER A C 1
ATOM 951 O O . SER A 1 127 ? -23.376 -3.865 -8.137 1.00 47.25 127 SER A O 1
ATOM 953 N N . VAL A 1 128 ? -22.951 -2.542 -9.879 1.00 43.62 128 VAL A N 1
ATOM 954 C CA . VAL A 1 128 ? -24.262 -1.915 -9.980 1.00 43.62 128 VAL A CA 1
ATOM 955 C C . VAL A 1 128 ? -24.915 -2.513 -11.217 1.00 43.62 128 VAL A C 1
ATOM 957 O O . VAL A 1 128 ? -24.367 -2.446 -12.312 1.00 43.62 128 VAL A O 1
ATOM 960 N N . VAL A 1 129 ? -26.046 -3.176 -10.995 1.00 37.28 129 VAL A N 1
ATOM 961 C CA . VAL A 1 129 ? -26.925 -3.776 -12.005 1.00 37.28 129 VAL A CA 1
ATOM 962 C C . VAL A 1 129 ? -26.956 -2.924 -13.280 1.00 37.28 129 VAL A C 1
ATOM 964 O O . VAL A 1 129 ? -27.285 -1.737 -13.223 1.00 37.28 129 VAL A O 1
ATOM 967 N N . GLU A 1 130 ? -26.606 -3.532 -14.418 1.00 39.50 130 GLU A N 1
ATOM 968 C CA . GLU A 1 130 ? -26.687 -2.912 -15.743 1.00 39.50 130 GLU A CA 1
ATOM 969 C C . GLU A 1 130 ? -28.098 -2.355 -15.988 1.00 39.50 130 GLU A C 1
ATOM 971 O O . GLU A 1 130 ? -29.062 -3.080 -16.217 1.00 39.50 130 GLU A O 1
ATOM 976 N N . THR A 1 131 ? -28.205 -1.031 -15.966 1.00 40.06 131 THR A N 1
ATOM 977 C CA . THR A 1 131 ? -29.203 -0.276 -16.735 1.00 40.06 131 THR A CA 1
ATOM 978 C C . THR A 1 131 ? -28.539 0.076 -18.078 1.00 40.06 131 THR A C 1
ATOM 980 O O . THR A 1 131 ? -27.322 0.288 -18.074 1.00 40.06 131 THR A O 1
ATOM 983 N N . PRO A 1 132 ? -29.251 0.099 -19.230 1.00 41.00 132 PRO A N 1
ATOM 984 C CA . PRO A 1 132 ? -28.614 0.103 -20.547 1.00 41.00 132 PRO A CA 1
ATOM 985 C C . PRO A 1 132 ? -27.588 1.230 -20.694 1.00 41.00 132 PRO A C 1
ATOM 987 O O . PRO A 1 132 ? -27.827 2.363 -20.276 1.00 41.00 132 PRO A O 1
ATOM 990 N N . ALA A 1 133 ? -26.444 0.880 -21.284 1.00 47.16 133 ALA A N 1
ATOM 991 C CA . ALA A 1 133 ? -25.215 1.661 -21.317 1.00 47.16 133 ALA A CA 1
ATOM 992 C C . ALA A 1 133 ? -25.409 3.160 -21.640 1.00 47.16 133 ALA A C 1
ATOM 994 O O . ALA A 1 133 ? -25.792 3.503 -22.763 1.00 47.16 133 ALA A O 1
ATOM 995 N N . PRO A 1 134 ? -25.025 4.077 -20.731 1.00 44.19 134 PRO A N 1
ATOM 996 C CA . PRO A 1 134 ? -24.696 5.437 -21.110 1.00 44.19 134 PRO A CA 1
ATOM 997 C C . PRO A 1 134 ? -23.328 5.434 -21.800 1.00 44.19 134 PRO A C 1
ATOM 999 O O . PRO A 1 134 ? -22.366 4.820 -21.332 1.00 44.19 134 PRO A O 1
ATOM 1002 N N . THR A 1 135 ? -23.246 6.130 -22.930 1.00 50.44 135 THR A N 1
ATOM 1003 C CA . THR A 1 135 ? -22.041 6.359 -23.730 1.00 50.44 135 THR A CA 1
ATOM 1004 C C . THR A 1 135 ? -20.820 6.619 -22.844 1.00 50.44 135 THR A C 1
ATOM 1006 O O . THR A 1 135 ? -20.818 7.573 -22.066 1.00 50.44 135 THR A O 1
ATOM 1009 N N . LYS A 1 136 ? -19.780 5.778 -22.979 1.00 50.50 136 LYS A N 1
ATOM 1010 C CA . LYS A 1 136 ? -18.493 5.897 -22.270 1.00 50.50 136 LYS A CA 1
ATOM 1011 C C . LYS A 1 136 ? -18.066 7.371 -22.198 1.00 50.50 136 LYS A C 1
ATOM 1013 O O . LYS A 1 136 ? -17.811 7.956 -23.259 1.00 50.50 136 LYS A O 1
ATOM 1018 N N . PRO A 1 137 ? -17.932 7.976 -21.004 1.00 47.75 137 PRO A N 1
ATOM 1019 C CA . PRO A 1 137 ? -17.257 9.253 -20.890 1.00 47.75 137 PRO A CA 1
A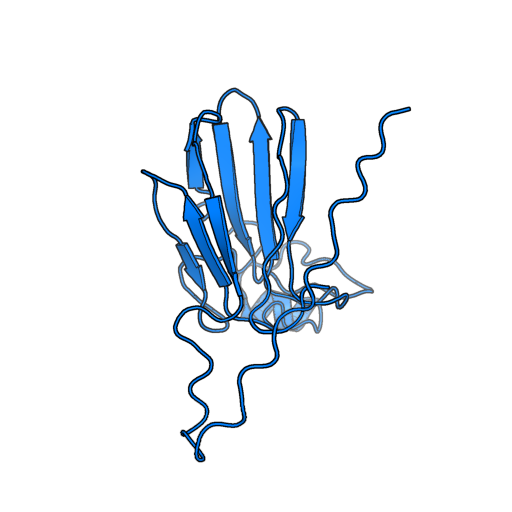TOM 1020 C C . PRO A 1 137 ? -15.830 9.021 -21.3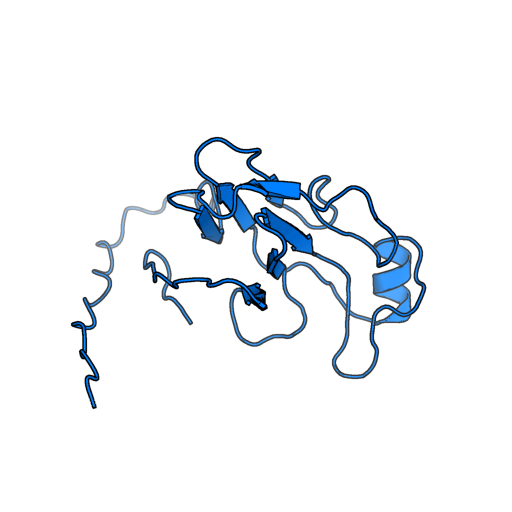80 1.00 47.75 137 PRO A C 1
ATOM 1022 O O . PRO A 1 137 ? -15.061 8.277 -20.773 1.00 47.75 137 PRO A O 1
ATOM 1025 N N . LYS A 1 138 ? -15.477 9.601 -22.531 1.00 49.47 138 LYS A N 1
ATOM 1026 C CA . LYS A 1 138 ? -14.079 9.671 -22.948 1.00 49.47 138 LYS A CA 1
ATOM 1027 C C . LYS A 1 138 ? -13.350 10.381 -21.818 1.00 49.47 138 LYS A C 1
ATOM 1029 O O . LYS A 1 138 ? -13.640 11.549 -21.570 1.00 49.47 138 LYS A O 1
ATOM 1034 N N . CYS A 1 139 ? -12.426 9.693 -21.147 1.00 48.56 139 CYS A N 1
ATOM 1035 C CA . CYS A 1 139 ? -11.452 10.365 -20.302 1.00 48.56 139 CYS A CA 1
ATOM 1036 C C . CYS A 1 139 ? -10.834 11.475 -21.168 1.00 48.56 139 CYS A C 1
ATOM 1038 O O . CYS A 1 139 ? -10.241 11.146 -22.205 1.00 48.56 139 CYS A O 1
ATOM 1040 N N . PRO A 1 140 ? -11.037 12.771 -20.862 1.00 46.25 140 PRO A N 1
ATOM 1041 C CA . PRO A 1 140 ? -10.414 13.811 -21.654 1.00 46.25 140 PRO A CA 1
ATOM 1042 C C . PRO A 1 140 ? -8.912 13.597 -21.508 1.00 46.25 140 PRO A C 1
ATOM 1044 O O . PRO A 1 140 ? -8.377 13.677 -20.403 1.00 46.25 140 PRO A O 1
ATOM 1047 N N . ARG A 1 141 ? -8.244 13.249 -22.616 1.00 44.78 141 ARG A N 1
ATOM 1048 C CA . ARG A 1 141 ? -6.784 13.175 -22.687 1.00 44.78 141 ARG A CA 1
ATOM 1049 C C . ARG A 1 141 ? -6.268 14.544 -22.269 1.00 44.78 141 ARG A C 1
ATOM 1051 O O . ARG A 1 141 ? -6.257 15.469 -23.076 1.00 44.78 141 ARG A O 1
ATOM 1058 N N . ARG A 1 142 ? -5.876 14.702 -21.007 1.00 41.03 142 ARG A N 1
ATOM 1059 C CA . ARG A 1 142 ? -5.126 15.880 -20.599 1.00 41.03 142 ARG A CA 1
ATOM 1060 C C . ARG A 1 142 ? -3.737 15.666 -21.178 1.00 41.03 142 ARG A C 1
ATOM 1062 O O . ARG A 1 142 ? -2.970 14.859 -20.663 1.00 41.03 142 ARG A O 1
ATOM 1069 N N . CYS A 1 143 ? -3.500 16.281 -22.334 1.00 38.25 143 CYS A N 1
ATOM 1070 C CA . CYS A 1 143 ? -2.218 16.261 -23.014 1.00 38.25 143 CYS A CA 1
ATOM 1071 C C . CYS A 1 143 ? -1.099 16.531 -22.004 1.00 38.25 143 CYS A C 1
ATOM 1073 O O . CYS A 1 143 ? -1.182 17.453 -21.193 1.00 38.25 143 CYS A O 1
ATOM 1075 N N . THR A 1 144 ? -0.074 15.691 -22.072 1.00 41.59 144 THR A N 1
ATOM 1076 C CA . THR A 1 144 ? 1.254 15.890 -21.500 1.00 41.59 144 THR A CA 1
ATOM 1077 C C . THR A 1 144 ? 1.698 17.344 -21.647 1.00 41.59 144 THR A C 1
ATOM 1079 O O . THR A 1 144 ? 1.965 17.795 -22.759 1.00 41.59 144 THR A O 1
ATOM 1082 N N . ALA A 1 145 ? 1.819 18.066 -20.534 1.00 35.22 145 ALA A N 1
ATOM 1083 C CA . ALA A 1 145 ? 2.699 19.222 -20.461 1.00 35.22 145 ALA A CA 1
ATOM 1084 C C . ALA A 1 145 ? 4.038 18.715 -19.922 1.00 35.22 145 ALA A C 1
ATOM 1086 O O . ALA A 1 145 ? 4.210 18.507 -18.723 1.00 35.22 145 ALA A O 1
ATOM 1087 N N . SER A 1 146 ? 4.954 18.448 -20.850 1.00 43.84 146 SER A N 1
ATOM 1088 C CA . SER A 1 146 ? 6.384 18.362 -20.578 1.00 43.84 146 SER A CA 1
ATOM 1089 C C . SER A 1 146 ? 6.816 19.675 -19.927 1.00 43.84 146 SER A C 1
ATOM 1091 O O . SER A 1 146 ? 6.877 20.693 -20.610 1.00 43.84 146 SER A O 1
ATOM 1093 N N . LEU A 1 147 ? 7.125 19.665 -18.633 1.00 33.16 147 LEU A N 1
ATOM 1094 C CA . LEU A 1 147 ? 7.923 20.722 -18.018 1.00 33.16 147 LEU A CA 1
ATOM 1095 C C . LEU A 1 147 ? 9.362 20.221 -17.953 1.00 33.16 147 LEU A C 1
ATOM 1097 O O . LEU A 1 147 ? 9.792 19.597 -16.992 1.00 33.16 147 LEU A O 1
ATOM 1101 N N . ARG A 1 148 ? 10.077 20.477 -19.051 1.00 34.62 148 ARG A N 1
ATOM 1102 C CA . ARG A 1 148 ? 11.504 20.775 -18.987 1.00 34.62 148 ARG A CA 1
ATOM 1103 C C . ARG A 1 148 ? 11.625 22.229 -18.550 1.00 34.62 148 ARG A C 1
ATOM 1105 O O . ARG A 1 148 ? 11.090 23.094 -19.243 1.00 34.62 148 ARG A O 1
ATOM 1112 N N . SER A 1 149 ? 12.321 22.473 -17.451 1.00 38.22 149 SER A N 1
ATOM 1113 C CA . SER A 1 149 ? 13.178 23.636 -17.178 1.00 38.22 149 SER A CA 1
ATOM 1114 C C . SER A 1 149 ? 13.985 23.299 -15.937 1.00 38.22 149 SER A C 1
ATOM 1116 O O . SER A 1 149 ? 13.333 23.032 -14.906 1.00 38.22 149 SER A O 1
#